Protein AF-A0A962NI75-F1 (afdb_monomer)

Secondary structure (DSSP, 8-state):
--GGG-SS------HHHHHHHHHHHHHHTHHHHHHHHHHHHHHHHHHHHHHTTT-HHHHHHHHHHHHHHHHHHHHHHHHHHHTT----HHHHHHSHHHHHTTTHHHHHHTGGG-TTHHHHHHHHHHS---THHHHHHHHHHHHHHHHHHHHHHHHHHHHHHHHHHHHHHHT-

Radius of gyration: 17.35 Å; Cα contacts (8 Å, |Δi|>4): 111; chains: 1; bounding box: 43×43×42 Å

Structure (mmCIF, N/CA/C/O backbone):
data_AF-A0A962NI75-F1
#
_entry.id   AF-A0A962NI75-F1
#
loop_
_atom_site.group_PDB
_atom_site.id
_atom_site.type_symbol
_atom_site.label_atom_id
_atom_site.label_alt_id
_atom_site.label_comp_id
_atom_site.label_asym_id
_atom_site.label_entity_id
_atom_site.label_seq_id
_atom_site.pdbx_PDB_ins_code
_atom_site.Cartn_x
_atom_site.Cartn_y
_atom_site.Cartn_z
_atom_site.occupancy
_atom_site.B_iso_or_equiv
_atom_site.auth_seq_id
_atom_site.auth_comp_id
_atom_site.auth_asym_id
_atom_site.auth_atom_id
_atom_site.pdbx_PDB_model_num
ATOM 1 N N . MET A 1 1 ? -11.463 19.007 7.834 1.00 48.59 1 MET A N 1
ATOM 2 C CA . MET A 1 1 ? -12.022 17.675 7.524 1.00 48.59 1 MET A CA 1
ATOM 3 C C . MET A 1 1 ? -13.516 17.762 7.775 1.00 48.59 1 MET A C 1
ATOM 5 O O . MET A 1 1 ? -13.896 17.907 8.927 1.00 48.59 1 MET A O 1
ATOM 9 N N . GLU A 1 2 ? -14.340 17.769 6.727 1.00 50.06 2 GLU A N 1
ATOM 10 C CA . GLU A 1 2 ? -15.804 17.733 6.863 1.00 50.06 2 GLU A CA 1
ATOM 11 C C . GLU A 1 2 ? -16.230 16.285 7.144 1.00 50.06 2 GLU A C 1
ATOM 13 O O . GLU A 1 2 ? -16.203 15.436 6.254 1.00 50.06 2 GLU A O 1
ATOM 18 N N . LEU A 1 3 ? -16.569 15.980 8.399 1.00 53.34 3 LEU A N 1
ATOM 19 C CA . LEU A 1 3 ? -16.971 14.632 8.833 1.00 53.34 3 LEU A CA 1
ATOM 20 C C . LEU A 1 3 ? -18.320 14.184 8.236 1.00 53.34 3 LEU A C 1
ATOM 22 O O . LEU A 1 3 ? -18.647 13.003 8.281 1.00 53.34 3 LEU A O 1
ATOM 26 N N . GLU A 1 4 ? -19.072 15.106 7.634 1.00 52.22 4 GLU A N 1
ATOM 27 C CA . GLU A 1 4 ? -20.377 14.859 7.008 1.00 52.22 4 GLU A CA 1
ATOM 28 C C . GLU A 1 4 ? -20.279 14.161 5.640 1.00 52.22 4 GLU A C 1
ATOM 30 O O . GLU A 1 4 ? -21.258 13.589 5.169 1.00 52.22 4 GLU A O 1
ATOM 35 N N . ARG A 1 5 ? -19.094 14.144 5.009 1.00 58.53 5 ARG A N 1
ATOM 36 C CA . ARG A 1 5 ? -18.863 13.513 3.691 1.00 58.53 5 ARG A CA 1
ATOM 37 C C . ARG A 1 5 ? -18.246 12.116 3.765 1.00 58.53 5 ARG A C 1
ATOM 39 O O . ARG A 1 5 ? -17.828 11.569 2.743 1.00 58.53 5 ARG A O 1
ATOM 46 N N . VAL A 1 6 ? -18.149 11.528 4.957 1.00 65.88 6 VAL A N 1
ATOM 47 C CA . VAL A 1 6 ? -17.544 10.203 5.121 1.00 65.88 6 VAL A CA 1
ATOM 48 C C . VAL A 1 6 ? -18.425 9.163 4.426 1.00 65.88 6 VAL A C 1
ATOM 50 O O . VAL A 1 6 ? -19.572 8.944 4.801 1.00 65.88 6 VAL A O 1
ATOM 53 N N . ALA A 1 7 ? -17.869 8.478 3.427 1.00 67.50 7 ALA A N 1
ATOM 54 C CA . ALA A 1 7 ? -18.563 7.480 2.605 1.00 67.50 7 ALA A CA 1
ATOM 55 C C . ALA A 1 7 ? -18.911 6.181 3.369 1.00 67.50 7 ALA A C 1
ATOM 57 O O . ALA A 1 7 ? -19.337 5.193 2.774 1.00 67.50 7 ALA A O 1
ATOM 58 N N . ILE A 1 8 ? -18.670 6.15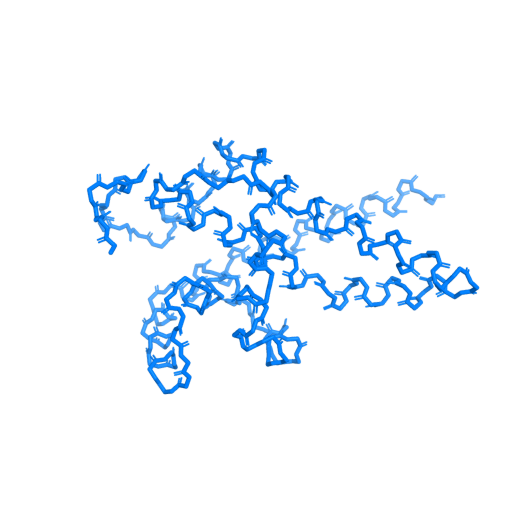5 4.681 1.00 71.56 8 ILE A N 1
ATOM 59 C CA . ILE A 1 8 ? -18.745 4.986 5.550 1.00 71.56 8 ILE A CA 1
ATOM 60 C C . ILE A 1 8 ? -19.511 5.373 6.813 1.00 71.56 8 ILE A C 1
ATOM 62 O O . ILE A 1 8 ? -19.173 6.349 7.479 1.00 71.56 8 ILE A O 1
ATOM 66 N N . ALA A 1 9 ? -20.482 4.549 7.208 1.00 74.50 9 ALA A N 1
ATOM 67 C CA . ALA A 1 9 ? -21.150 4.703 8.495 1.00 74.50 9 ALA A CA 1
ATOM 68 C C . ALA A 1 9 ? -20.141 4.554 9.651 1.00 74.50 9 ALA A C 1
ATOM 70 O O . ALA A 1 9 ? -19.532 3.485 9.839 1.00 74.50 9 ALA A O 1
ATOM 71 N N . LEU A 1 10 ? -19.961 5.631 10.418 1.00 74.56 10 LEU A N 1
ATOM 72 C CA . LEU A 1 10 ? -19.102 5.679 11.596 1.00 74.56 10 LEU A CA 1
ATOM 73 C C . LEU A 1 10 ? -19.821 4.995 12.766 1.00 74.56 10 LEU A C 1
ATOM 75 O O . LEU A 1 10 ? -20.709 5.567 13.387 1.00 74.56 10 LEU A O 1
ATOM 79 N N . ARG A 1 11 ? -19.434 3.750 13.059 1.00 82.69 11 ARG A N 1
ATOM 80 C CA . ARG A 1 11 ? -19.861 3.005 14.251 1.00 82.69 11 ARG A CA 1
ATOM 81 C C . ARG A 1 11 ? -18.646 2.375 14.935 1.00 82.69 11 ARG A C 1
ATOM 83 O O . ARG A 1 11 ? -17.692 2.031 14.228 1.00 82.69 11 ARG A O 1
ATOM 90 N N . PRO A 1 12 ? -18.649 2.201 16.268 1.00 78.06 12 PRO A N 1
ATOM 91 C CA . PRO A 1 12 ? -17.617 1.426 16.944 1.00 78.06 12 PRO A CA 1
ATOM 92 C C . PRO A 1 12 ? -17.677 -0.024 16.449 1.00 78.06 12 PRO A C 1
ATOM 94 O O . PRO A 1 12 ? -18.698 -0.688 16.597 1.00 78.06 12 PRO A O 1
ATOM 97 N N . ARG A 1 13 ? -16.592 -0.490 15.823 1.00 81.44 13 ARG A N 1
ATOM 98 C CA . ARG A 1 13 ? -16.472 -1.845 15.268 1.00 81.44 13 ARG A CA 1
ATOM 99 C C . ARG A 1 13 ? -15.478 -2.672 16.066 1.00 81.44 13 ARG A C 1
ATOM 101 O O . ARG A 1 13 ? -14.486 -2.148 16.586 1.00 81.44 13 ARG A O 1
ATOM 108 N N . SER A 1 14 ? -15.719 -3.978 16.121 1.00 84.19 14 SER A N 1
ATOM 109 C CA . SER A 1 14 ? -14.692 -4.928 16.556 1.00 84.19 14 SER A CA 1
ATOM 110 C C . SER A 1 14 ? -13.549 -4.992 15.530 1.00 84.19 14 SER A C 1
ATOM 112 O O . SER A 1 14 ? -13.673 -4.525 14.392 1.00 84.19 14 SER A O 1
ATOM 114 N N . GLY A 1 15 ? -12.400 -5.557 15.912 1.00 80.88 15 GLY A N 1
ATOM 115 C CA . GLY A 1 15 ? -11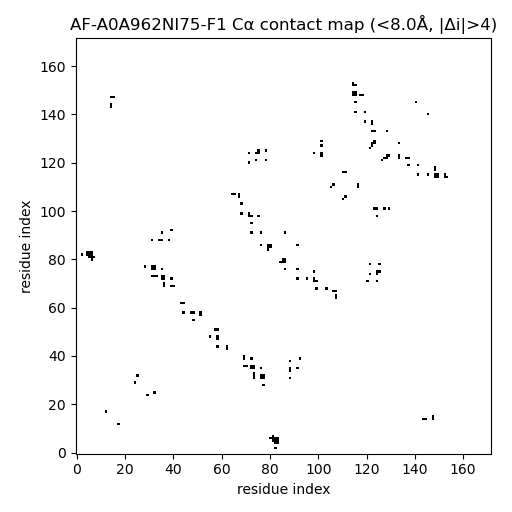.251 -5.597 15.006 1.00 80.88 15 GLY A CA 1
ATOM 116 C C . GLY A 1 15 ? -11.511 -6.410 13.733 1.00 80.88 15 GLY A C 1
ATOM 117 O O . GLY A 1 15 ? -11.101 -5.986 12.661 1.00 80.88 15 GLY A O 1
ATOM 118 N N . TRP A 1 16 ? -12.229 -7.535 13.822 1.00 83.31 16 TRP A N 1
ATOM 119 C CA . TRP A 1 16 ? -12.564 -8.369 12.656 1.00 83.31 16 TRP A CA 1
ATOM 120 C C . TRP A 1 16 ? -13.665 -7.761 11.790 1.00 83.31 16 TRP A C 1
ATOM 122 O O . TRP A 1 16 ? -13.570 -7.778 10.570 1.00 83.31 16 TRP A O 1
ATOM 132 N N . GLU A 1 17 ? -14.654 -7.123 12.408 1.00 86.00 17 GLU A N 1
ATOM 133 C CA . GLU A 1 17 ? -15.686 -6.368 11.692 1.00 86.00 17 GLU A CA 1
ATOM 134 C C . GLU A 1 17 ? -15.097 -5.184 10.901 1.00 86.00 17 GLU A C 1
ATOM 136 O O . GLU A 1 17 ? -15.598 -4.806 9.845 1.00 86.00 17 GLU A O 1
ATOM 141 N N . SER A 1 18 ? -13.992 -4.610 11.385 1.00 83.56 18 SER A N 1
ATOM 142 C CA . SER A 1 18 ? -13.244 -3.585 10.647 1.00 83.56 18 SER A CA 1
ATOM 143 C C . SER A 1 18 ? -12.513 -4.165 9.429 1.00 83.56 18 SER A C 1
ATOM 145 O O . SER A 1 18 ? -12.418 -3.498 8.401 1.00 83.56 18 SER A O 1
ATOM 147 N N . VAL A 1 19 ? -12.016 -5.403 9.529 1.00 84.56 19 VAL A N 1
ATOM 148 C CA . VAL A 1 19 ? -11.376 -6.115 8.412 1.00 84.56 19 VAL A CA 1
ATOM 149 C C . VAL A 1 19 ? -12.403 -6.461 7.333 1.00 84.56 19 VAL A C 1
ATOM 151 O O . VAL A 1 19 ? -12.149 -6.199 6.159 1.00 84.56 19 VAL A O 1
ATOM 154 N N . ASP A 1 20 ? -13.572 -6.971 7.722 1.00 87.25 20 ASP A N 1
ATOM 155 C CA . ASP A 1 20 ? -14.667 -7.292 6.797 1.00 87.25 20 ASP A CA 1
ATOM 156 C C . ASP A 1 20 ? -15.139 -6.054 6.017 1.00 87.25 20 ASP A C 1
ATOM 158 O O . ASP A 1 20 ? -15.214 -6.060 4.786 1.00 87.25 20 ASP A O 1
ATOM 162 N N . LEU A 1 21 ? -15.313 -4.925 6.714 1.00 87.38 21 LEU A N 1
ATOM 163 C CA . LEU A 1 21 ? -15.584 -3.646 6.061 1.00 87.38 21 LEU A CA 1
ATOM 164 C C . LEU A 1 21 ? -14.475 -3.259 5.072 1.00 87.38 21 LEU A C 1
ATOM 166 O O . LEU A 1 21 ? -14.774 -2.785 3.976 1.00 87.38 21 LEU A O 1
ATOM 170 N N . GLY A 1 22 ? -13.209 -3.474 5.438 1.00 86.31 22 GLY A N 1
ATOM 171 C CA . GLY A 1 22 ? -12.062 -3.233 4.565 1.00 86.31 22 GLY A CA 1
ATOM 172 C C . GLY A 1 22 ? -12.139 -4.029 3.259 1.00 86.31 22 GLY A C 1
ATOM 173 O O . GLY A 1 22 ? -11.914 -3.463 2.187 1.00 86.31 22 GLY A O 1
ATOM 174 N N . PHE A 1 23 ? -12.538 -5.302 3.317 1.00 87.06 23 PHE A N 1
ATOM 175 C CA . PHE A 1 23 ? -12.797 -6.107 2.118 1.00 87.06 23 PHE A CA 1
ATOM 176 C C . PHE A 1 23 ? -13.995 -5.589 1.316 1.00 87.06 23 PHE A C 1
ATOM 178 O O . PHE A 1 23 ? -13.918 -5.510 0.087 1.00 87.06 23 PHE A O 1
ATOM 185 N N . GLY A 1 24 ? -15.069 -5.158 1.983 1.00 89.12 24 GLY A N 1
ATOM 186 C CA . GLY A 1 24 ? -16.211 -4.507 1.332 1.00 89.12 24 GLY A CA 1
ATOM 187 C C . GLY A 1 24 ? -15.818 -3.235 0.569 1.00 89.12 24 GLY A C 1
ATOM 188 O O . GLY A 1 24 ? -16.251 -3.022 -0.567 1.00 89.12 24 GLY A O 1
ATOM 189 N N . MET A 1 25 ? -14.938 -2.417 1.149 1.00 88.50 25 MET A N 1
ATOM 190 C CA . MET A 1 25 ? -14.381 -1.219 0.513 1.00 88.50 25 MET A CA 1
ATOM 191 C C . MET A 1 25 ? -13.454 -1.567 -0.655 1.00 88.50 25 MET A C 1
ATOM 193 O O . MET A 1 25 ? -13.558 -0.971 -1.725 1.00 88.50 25 MET A O 1
ATOM 197 N N . ALA A 1 26 ? -12.576 -2.559 -0.484 1.00 87.44 26 ALA A N 1
ATOM 198 C CA . ALA A 1 26 ? -11.694 -3.020 -1.553 1.00 87.44 26 ALA A CA 1
ATOM 199 C C . ALA A 1 26 ? -12.492 -3.571 -2.745 1.00 87.44 26 ALA A C 1
ATOM 201 O O . ALA A 1 26 ? -12.130 -3.322 -3.894 1.00 87.44 26 ALA A O 1
ATOM 202 N N . ARG A 1 27 ? -13.611 -4.260 -2.485 1.00 88.69 27 ARG A N 1
ATOM 203 C CA . ARG A 1 27 ? -14.523 -4.764 -3.517 1.00 88.69 27 ARG A CA 1
ATOM 204 C C . ARG A 1 27 ? -15.283 -3.641 -4.217 1.00 88.69 27 ARG A C 1
ATOM 206 O O . ARG A 1 27 ? -15.397 -3.667 -5.438 1.00 88.69 27 ARG A O 1
ATOM 213 N N . SER A 1 28 ? -15.806 -2.661 -3.482 1.00 88.94 28 SER A N 1
ATOM 214 C CA . SER A 1 28 ? -16.569 -1.560 -4.085 1.00 88.94 28 SER A CA 1
ATOM 215 C C . SER A 1 28 ? -15.679 -0.607 -4.888 1.00 88.94 28 SER A C 1
ATOM 217 O O . SER A 1 28 ? -16.097 -0.095 -5.928 1.00 88.94 28 SER A O 1
ATOM 219 N N . TRP A 1 29 ? -14.431 -0.411 -4.456 1.00 89.44 29 TRP A N 1
ATOM 220 C CA . TRP A 1 29 ? -13.467 0.497 -5.083 1.00 89.44 29 TRP A CA 1
ATOM 221 C C . TRP A 1 29 ? -12.311 -0.226 -5.779 1.00 89.44 29 TRP A C 1
ATOM 223 O O . TRP A 1 29 ? -11.245 0.357 -5.972 1.00 89.44 29 TRP A O 1
ATOM 233 N N . TRP A 1 30 ? -12.524 -1.469 -6.221 1.00 88.69 30 TRP A N 1
ATOM 234 C CA . TRP A 1 30 ? -11.481 -2.302 -6.831 1.00 88.69 30 TRP A CA 1
ATOM 235 C C . TRP A 1 30 ? -10.763 -1.603 -7.995 1.00 88.69 30 TRP A C 1
ATOM 237 O O . TRP A 1 30 ? -9.537 -1.629 -8.068 1.00 88.69 30 TRP A O 1
ATOM 247 N N . LYS A 1 31 ? -11.501 -0.888 -8.859 1.00 90.00 31 LYS A N 1
ATOM 248 C CA . LYS A 1 31 ? -10.926 -0.120 -9.980 1.00 90.00 31 LYS A CA 1
ATOM 249 C C . LYS A 1 31 ? -9.933 0.939 -9.508 1.00 90.00 31 LYS A C 1
ATOM 251 O O . LYS A 1 31 ? -8.915 1.147 -10.156 1.00 90.00 31 LYS A O 1
ATOM 256 N N . LEU A 1 32 ? -10.223 1.599 -8.386 1.00 87.38 32 LEU A N 1
ATOM 257 C CA . LEU A 1 32 ? -9.333 2.594 -7.796 1.00 87.38 32 LEU A CA 1
ATOM 258 C C . LEU A 1 32 ? -8.111 1.916 -7.168 1.00 87.38 32 LEU A C 1
ATOM 260 O O . LEU A 1 32 ? -7.001 2.389 -7.389 1.00 87.38 32 LEU A O 1
ATOM 264 N N . CYS A 1 33 ? -8.299 0.797 -6.455 1.00 86.88 33 CYS A N 1
ATOM 265 C CA . CYS A 1 33 ? -7.200 0.011 -5.882 1.00 86.88 33 CYS A CA 1
ATOM 266 C C . CYS A 1 33 ? -6.196 -0.414 -6.957 1.00 86.88 33 CYS A C 1
ATOM 268 O O . CYS A 1 33 ? -5.016 -0.072 -6.890 1.00 86.88 33 CYS A O 1
ATOM 270 N N . PHE A 1 34 ? -6.681 -1.140 -7.966 1.00 88.25 34 PHE A N 1
ATOM 271 C CA . PHE A 1 34 ? -5.841 -1.658 -9.038 1.00 88.25 34 PHE A CA 1
ATOM 272 C C . PHE A 1 34 ? -5.334 -0.534 -9.937 1.00 88.25 34 PHE A C 1
ATOM 274 O O . PHE A 1 34 ? -4.169 -0.549 -10.311 1.00 88.25 34 PHE A O 1
ATOM 281 N N . GLY A 1 35 ? -6.155 0.473 -10.236 1.00 88.62 35 GLY A N 1
ATOM 282 C CA . GLY A 1 35 ? -5.736 1.626 -11.029 1.00 88.62 35 GLY A CA 1
ATOM 283 C C . GLY A 1 35 ? -4.587 2.398 -10.379 1.00 88.62 35 GLY A C 1
ATOM 284 O O . GLY A 1 35 ? -3.605 2.692 -11.054 1.00 88.62 35 GLY A O 1
ATOM 285 N N . ALA A 1 36 ? -4.664 2.667 -9.070 1.00 87.38 36 ALA A N 1
ATOM 286 C CA . ALA A 1 36 ? -3.600 3.341 -8.319 1.00 87.38 36 ALA A CA 1
ATOM 287 C C . ALA A 1 36 ? -2.313 2.507 -8.263 1.00 87.38 36 ALA A C 1
ATOM 289 O O . ALA A 1 36 ? -1.213 3.052 -8.370 1.00 87.38 36 ALA A O 1
ATOM 290 N N . PHE A 1 37 ? -2.449 1.187 -8.131 1.00 87.88 37 PHE A N 1
ATOM 291 C CA . PHE A 1 37 ? -1.315 0.275 -8.187 1.00 87.88 37 PHE A CA 1
ATOM 292 C C . PHE A 1 37 ? -0.662 0.275 -9.576 1.00 87.88 37 PHE A C 1
ATOM 294 O O . PHE A 1 37 ? 0.514 0.607 -9.696 1.00 87.88 37 PHE A O 1
ATOM 301 N N . TRP A 1 38 ? -1.420 -0.021 -10.635 1.00 89.69 38 TRP A N 1
ATOM 302 C CA . TRP A 1 38 ? -0.899 -0.172 -11.996 1.00 89.69 38 TRP A CA 1
ATOM 303 C C . TRP A 1 38 ? -0.327 1.124 -12.570 1.00 89.69 38 TRP A C 1
ATOM 305 O O . TRP A 1 38 ? 0.746 1.082 -13.170 1.00 89.69 38 TRP A O 1
ATOM 315 N N . ILE A 1 39 ? -0.977 2.274 -12.345 1.00 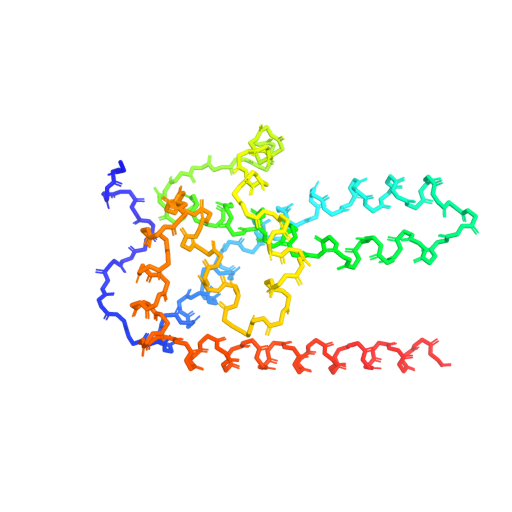88.69 39 ILE A N 1
ATOM 316 C CA . ILE A 1 39 ? -0.477 3.569 -12.842 1.00 88.69 39 ILE A CA 1
ATOM 317 C C . ILE A 1 39 ? 0.869 3.951 -12.220 1.00 88.69 39 ILE A C 1
ATOM 319 O O . ILE A 1 39 ? 1.629 4.703 -12.816 1.00 88.69 39 ILE A O 1
ATOM 323 N N . THR A 1 40 ? 1.171 3.427 -11.031 1.00 85.06 40 THR A N 1
ATOM 324 C CA . THR A 1 40 ? 2.434 3.694 -10.339 1.00 85.06 40 THR A CA 1
ATOM 325 C C . THR A 1 40 ? 3.466 2.608 -10.651 1.00 85.06 40 THR A C 1
ATOM 327 O O . THR A 1 40 ? 4.630 2.908 -10.897 1.00 85.06 40 THR A O 1
ATOM 330 N N . TYR A 1 41 ? 3.044 1.343 -10.672 1.00 88.38 41 TYR A N 1
ATOM 331 C CA . TYR A 1 41 ? 3.917 0.189 -10.859 1.00 88.38 41 TYR A CA 1
ATOM 332 C C . TYR A 1 41 ? 4.437 0.062 -12.296 1.00 88.38 41 TYR A C 1
ATOM 334 O O . TYR A 1 41 ? 5.643 -0.076 -12.484 1.00 88.38 41 TYR A O 1
ATOM 342 N N . LEU A 1 42 ? 3.565 0.153 -13.311 1.00 89.88 42 LEU A N 1
ATOM 343 C CA . LEU A 1 42 ? 3.948 -0.027 -14.720 1.00 89.88 42 LEU A CA 1
ATOM 344 C C . LEU A 1 42 ? 5.031 0.936 -15.207 1.00 89.88 42 LEU A C 1
ATOM 346 O O . LEU A 1 42 ? 6.005 0.445 -15.774 1.00 89.88 42 LEU A O 1
ATOM 350 N N . PRO A 1 43 ? 4.923 2.268 -15.018 1.00 89.12 43 PRO A N 1
ATOM 351 C CA . PRO A 1 43 ? 5.942 3.172 -15.539 1.00 89.12 43 PRO A CA 1
ATOM 352 C C . PRO A 1 43 ? 7.295 2.949 -14.861 1.00 89.12 43 PRO A C 1
ATOM 354 O O . PRO A 1 43 ? 8.325 3.011 -15.524 1.00 89.12 43 PRO A O 1
ATOM 357 N N . ILE A 1 44 ? 7.303 2.633 -13.561 1.00 88.50 44 ILE A N 1
ATOM 358 C CA . ILE A 1 44 ? 8.538 2.352 -12.822 1.00 88.50 44 ILE A CA 1
ATOM 359 C C . ILE A 1 44 ? 9.140 1.016 -13.267 1.00 88.50 44 ILE A C 1
ATOM 361 O O . ILE A 1 44 ? 10.343 0.942 -13.503 1.00 88.50 44 ILE A O 1
ATOM 365 N N . ALA A 1 45 ? 8.321 -0.024 -13.431 1.00 88.25 45 ALA A N 1
ATOM 366 C CA . ALA A 1 45 ? 8.776 -1.320 -13.923 1.00 88.25 45 ALA A CA 1
ATOM 367 C C . ALA A 1 45 ? 9.337 -1.225 -15.343 1.00 88.25 45 ALA A C 1
ATOM 369 O O . ALA A 1 45 ? 10.438 -1.709 -15.588 1.00 88.25 45 ALA A O 1
ATOM 370 N N . ALA A 1 46 ? 8.638 -0.542 -16.250 1.00 89.81 46 ALA A N 1
ATOM 371 C CA . ALA A 1 46 ? 9.101 -0.326 -17.615 1.00 89.81 46 ALA A CA 1
ATOM 372 C C . ALA A 1 46 ? 10.415 0.471 -17.654 1.00 89.81 46 ALA A C 1
ATOM 374 O O . ALA A 1 46 ? 11.347 0.070 -18.346 1.00 89.81 46 ALA A O 1
ATOM 375 N N . ALA A 1 47 ? 10.524 1.552 -16.874 1.00 90.50 47 ALA A N 1
ATOM 376 C CA . ALA A 1 47 ? 11.744 2.355 -16.802 1.00 90.50 47 ALA A CA 1
ATOM 377 C C . ALA A 1 47 ? 12.939 1.558 -16.254 1.00 90.50 47 ALA A C 1
ATOM 379 O O . ALA A 1 47 ? 14.041 1.654 -16.792 1.00 90.50 47 ALA A O 1
ATOM 380 N N . LEU A 1 48 ? 12.727 0.746 -15.213 1.00 89.69 48 LEU A N 1
ATOM 381 C CA . LEU A 1 48 ? 13.780 -0.091 -14.636 1.00 89.69 48 LEU A CA 1
ATOM 382 C C . LEU A 1 48 ? 14.197 -1.218 -15.582 1.00 89.69 48 LEU A C 1
ATOM 384 O O . LEU A 1 48 ? 15.389 -1.456 -15.736 1.00 89.69 48 LEU A O 1
ATOM 388 N N . LEU A 1 49 ? 13.248 -1.885 -16.240 1.00 87.94 49 LEU A N 1
ATOM 389 C CA . LEU A 1 49 ? 13.561 -2.950 -17.197 1.00 87.94 49 LEU A CA 1
ATOM 390 C C . LEU A 1 49 ? 14.282 -2.411 -18.439 1.00 87.94 49 LEU A C 1
ATOM 392 O O . LEU A 1 49 ? 15.214 -3.049 -18.915 1.00 87.94 49 LEU A O 1
ATOM 396 N N . ALA A 1 50 ? 13.905 -1.227 -18.930 1.00 89.25 50 ALA A N 1
ATOM 397 C CA . ALA A 1 50 ? 14.604 -0.577 -20.037 1.00 89.25 50 ALA A CA 1
ATOM 398 C C . ALA A 1 50 ? 16.021 -0.121 -19.637 1.00 89.25 50 ALA A C 1
ATOM 400 O O . ALA A 1 50 ? 16.980 -0.321 -20.384 1.00 89.25 50 ALA A O 1
ATOM 401 N N . GLY A 1 51 ? 16.166 0.465 -18.443 1.00 89.88 51 GLY A N 1
ATOM 402 C CA . GLY A 1 51 ? 17.451 0.954 -17.938 1.00 89.88 51 GLY A CA 1
ATOM 403 C C . GLY A 1 51 ? 18.435 -0.157 -17.562 1.00 89.88 51 GLY A C 1
ATOM 404 O O . GLY A 1 51 ? 19.628 -0.022 -17.809 1.00 89.88 51 GLY A O 1
ATOM 405 N N . PHE A 1 52 ? 17.942 -1.267 -17.008 1.00 87.69 52 PHE A N 1
ATOM 406 C CA . PHE A 1 52 ? 18.743 -2.419 -16.580 1.00 87.69 52 PHE A CA 1
ATOM 407 C C . PHE A 1 52 ? 18.511 -3.646 -17.476 1.00 87.69 52 PHE A C 1
ATOM 409 O O . PHE A 1 52 ? 18.438 -4.768 -16.979 1.00 87.69 52 PHE A O 1
ATOM 416 N N . HIS A 1 53 ? 18.395 -3.449 -18.792 1.00 82.88 53 HIS A N 1
ATOM 417 C CA . HIS A 1 53 ? 18.133 -4.537 -19.745 1.00 82.88 53 HIS A CA 1
ATOM 418 C C . HIS A 1 53 ? 19.202 -5.643 -19.706 1.00 82.88 53 HIS A C 1
ATOM 420 O O . HIS A 1 53 ? 18.858 -6.818 -19.766 1.00 82.88 53 HIS A O 1
ATOM 426 N N . GLU A 1 54 ? 20.475 -5.281 -19.514 1.00 85.69 54 GLU A N 1
ATOM 427 C CA . GLU A 1 54 ? 21.592 -6.229 -19.347 1.00 85.69 54 GLU A CA 1
ATOM 428 C C . GLU A 1 54 ? 21.510 -7.031 -18.036 1.00 85.69 54 GLU A C 1
ATOM 430 O O . GLU A 1 54 ? 22.072 -8.117 -17.912 1.00 85.69 54 GLU A O 1
ATOM 435 N N . GLN A 1 55 ? 20.838 -6.492 -17.013 1.00 87.75 55 GLN A N 1
ATOM 436 C CA . GLN A 1 55 ? 20.787 -7.069 -15.668 1.00 87.75 55 GLN A CA 1
ATOM 437 C C . GLN A 1 55 ? 19.362 -7.001 -15.098 1.00 87.75 55 GLN A C 1
ATOM 439 O O . GLN A 1 55 ? 19.109 -6.297 -14.114 1.00 87.75 55 GLN A O 1
ATOM 444 N N . PRO A 1 56 ? 18.411 -7.769 -15.666 1.00 84.12 56 PRO A N 1
ATOM 445 C CA . PRO A 1 56 ? 17.001 -7.711 -15.275 1.00 84.12 56 PRO A CA 1
ATOM 446 C C . PRO A 1 56 ? 16.776 -8.110 -13.809 1.00 84.12 56 PRO A C 1
ATOM 448 O O . PRO A 1 56 ? 15.807 -7.681 -13.181 1.00 84.12 56 PRO A O 1
ATOM 451 N N . TRP A 1 57 ? 17.699 -8.877 -13.223 1.00 86.06 57 TRP A N 1
ATOM 452 C CA . TRP A 1 57 ? 17.675 -9.224 -11.805 1.00 86.06 57 TRP A CA 1
ATOM 453 C C . TRP A 1 57 ? 17.781 -7.988 -10.892 1.00 86.06 57 TRP A C 1
ATOM 455 O O . TRP A 1 57 ? 17.123 -7.954 -9.851 1.00 86.06 57 TRP A O 1
ATOM 465 N N . ILE A 1 58 ? 18.531 -6.947 -11.289 1.00 87.19 58 ILE A N 1
ATOM 466 C CA . ILE A 1 58 ? 18.627 -5.685 -10.534 1.00 87.19 58 ILE A CA 1
ATOM 467 C C . ILE A 1 58 ? 17.285 -4.964 -10.571 1.00 87.19 58 ILE A C 1
ATOM 469 O O . ILE A 1 58 ? 16.790 -4.533 -9.530 1.00 87.19 58 ILE A O 1
ATOM 473 N N . ALA A 1 59 ? 16.667 -4.869 -11.752 1.00 86.69 59 ALA A N 1
ATOM 474 C CA . ALA A 1 59 ? 15.347 -4.263 -11.898 1.00 86.69 59 ALA A CA 1
ATOM 475 C C . ALA A 1 59 ? 14.310 -4.972 -11.015 1.00 86.69 59 ALA A C 1
ATOM 477 O O . ALA A 1 59 ? 13.556 -4.310 -10.302 1.00 86.69 59 ALA A O 1
ATOM 478 N N . LEU A 1 60 ? 14.317 -6.309 -10.994 1.00 85.75 60 LEU A N 1
ATOM 479 C CA . LEU A 1 60 ? 13.447 -7.107 -10.127 1.00 85.75 60 LEU A CA 1
ATOM 480 C C . LEU A 1 60 ? 13.716 -6.851 -8.639 1.00 85.75 60 LEU A C 1
ATOM 482 O O . LEU A 1 60 ? 12.766 -6.676 -7.875 1.00 85.75 60 LEU A O 1
ATOM 486 N N . LEU A 1 61 ? 14.983 -6.775 -8.223 1.00 87.19 61 LEU A N 1
ATOM 487 C CA . LEU A 1 61 ? 15.355 -6.498 -6.834 1.00 87.19 61 LEU A CA 1
ATOM 488 C C . LEU A 1 61 ? 14.901 -5.099 -6.400 1.00 87.19 61 LEU A C 1
ATOM 490 O O . LEU A 1 61 ? 14.347 -4.944 -5.309 1.00 87.19 61 LEU A O 1
ATOM 494 N N . ILE A 1 62 ? 15.066 -4.092 -7.262 1.00 85.94 62 ILE A N 1
ATOM 495 C CA . ILE A 1 62 ? 14.590 -2.727 -7.009 1.00 85.94 62 ILE A CA 1
ATOM 496 C C . ILE A 1 62 ? 13.061 -2.701 -6.944 1.00 85.94 62 ILE A C 1
ATOM 498 O O . ILE A 1 62 ? 12.510 -2.130 -6.006 1.00 85.94 62 ILE A O 1
ATOM 502 N N . LEU A 1 63 ? 12.362 -3.338 -7.887 1.00 85.38 63 LEU A N 1
ATOM 503 C CA . LEU A 1 63 ? 10.896 -3.406 -7.886 1.00 85.38 63 LEU A CA 1
ATOM 504 C C . LEU A 1 63 ? 10.357 -4.087 -6.632 1.00 85.38 63 LEU A C 1
ATOM 506 O O . LEU A 1 63 ? 9.406 -3.603 -6.015 1.00 85.38 63 LEU A O 1
ATOM 510 N N . TRP A 1 64 ? 10.994 -5.178 -6.222 1.00 83.06 64 TRP A N 1
ATOM 511 C CA . TRP A 1 64 ? 10.674 -5.867 -4.984 1.00 83.06 64 TRP A CA 1
ATOM 512 C C . TRP A 1 64 ? 10.932 -4.990 -3.756 1.00 83.06 64 TRP A C 1
ATOM 514 O O . TRP A 1 64 ? 10.109 -4.952 -2.838 1.00 83.06 64 TRP A O 1
ATOM 524 N N . TRP A 1 65 ? 12.025 -4.224 -3.755 1.00 82.69 65 TRP A N 1
ATOM 525 C CA . TRP A 1 65 ? 12.323 -3.264 -2.693 1.00 82.69 65 TRP A CA 1
ATOM 526 C C . TRP A 1 65 ? 11.313 -2.107 -2.654 1.00 82.69 65 TRP A C 1
ATOM 528 O O . TRP A 1 65 ? 10.979 -1.610 -1.575 1.00 82.69 65 TRP A O 1
ATOM 538 N N . LEU A 1 66 ? 10.767 -1.724 -3.811 1.00 81.56 66 LEU A N 1
ATOM 539 C CA . LEU A 1 66 ? 9.794 -0.645 -3.966 1.00 81.56 66 LEU A CA 1
ATOM 540 C C . LEU A 1 66 ? 8.335 -1.077 -3.744 1.00 81.56 66 LEU A C 1
ATOM 542 O O . LEU A 1 66 ? 7.489 -0.201 -3.562 1.00 81.56 66 LEU A O 1
ATOM 546 N N . LYS A 1 67 ? 8.037 -2.388 -3.665 1.00 79.75 67 LYS A N 1
ATOM 547 C CA . LYS A 1 67 ? 6.723 -2.958 -3.275 1.00 79.75 67 LYS A CA 1
ATOM 548 C C . LYS A 1 67 ? 5.983 -2.123 -2.209 1.00 79.75 67 LYS A C 1
ATOM 550 O O . LYS A 1 67 ? 4.883 -1.643 -2.479 1.00 79.75 67 LYS A O 1
ATOM 555 N N . PRO A 1 68 ? 6.592 -1.827 -1.046 1.00 75.69 68 PRO A N 1
ATOM 556 C CA . PRO A 1 68 ? 5.953 -1.025 -0.006 1.00 75.69 68 PRO A CA 1
ATOM 557 C C . PRO A 1 68 ? 5.616 0.427 -0.347 1.00 75.69 68 PRO A C 1
ATOM 559 O O . PRO A 1 68 ? 4.827 1.053 0.365 1.00 75.69 68 PRO A O 1
ATOM 562 N N . ALA A 1 69 ? 6.280 1.015 -1.338 1.00 80.25 69 ALA A N 1
ATOM 563 C CA . ALA A 1 69 ? 5.969 2.364 -1.777 1.00 80.25 69 ALA A CA 1
ATOM 564 C C . ALA A 1 69 ? 4.664 2.365 -2.577 1.00 80.25 69 ALA A C 1
ATOM 566 O O . ALA A 1 69 ? 3.838 3.248 -2.360 1.00 80.25 69 ALA A O 1
ATOM 567 N N . PHE A 1 70 ? 4.437 1.353 -3.419 1.00 82.44 70 PHE A N 1
ATOM 568 C CA . PHE A 1 70 ? 3.204 1.218 -4.201 1.00 82.44 70 PHE A CA 1
ATOM 569 C C . PHE A 1 70 ? 1.969 1.062 -3.306 1.00 82.44 70 PHE A C 1
ATOM 571 O O . PHE A 1 70 ? 0.956 1.722 -3.540 1.00 82.44 70 PHE A O 1
ATOM 578 N N . ASP A 1 71 ? 2.085 0.307 -2.209 1.00 80.88 71 ASP A N 1
ATOM 579 C CA . ASP A 1 71 ? 1.005 0.154 -1.221 1.00 80.88 71 ASP A CA 1
ATOM 580 C C . ASP A 1 71 ? 0.545 1.502 -0.635 1.00 80.88 71 ASP A C 1
ATOM 582 O O . ASP A 1 71 ? -0.634 1.691 -0.329 1.00 80.88 71 ASP A O 1
ATOM 586 N N . ARG A 1 72 ? 1.454 2.484 -0.512 1.00 83.06 72 ARG A N 1
ATOM 587 C CA . ARG A 1 72 ? 1.122 3.830 -0.009 1.00 83.06 72 ARG A CA 1
ATOM 588 C C . ARG A 1 72 ? 0.213 4.594 -0.957 1.00 83.06 72 ARG A C 1
ATOM 590 O O . ARG A 1 72 ? -0.652 5.325 -0.484 1.00 83.06 72 ARG A O 1
ATOM 597 N N . PHE A 1 73 ? 0.403 4.440 -2.265 1.00 84.25 73 PHE A N 1
ATOM 598 C CA . PHE A 1 73 ? -0.441 5.097 -3.263 1.00 84.25 73 PHE A CA 1
ATOM 599 C C . PHE A 1 73 ? -1.863 4.552 -3.219 1.00 84.25 73 PHE A C 1
ATOM 601 O O . PHE A 1 73 ? -2.815 5.332 -3.191 1.00 84.25 73 PHE A O 1
ATOM 608 N N . VAL A 1 74 ? -2.002 3.227 -3.124 1.00 86.06 74 VAL A N 1
ATOM 609 C CA . VAL A 1 74 ? -3.304 2.565 -2.968 1.00 86.06 74 VAL A CA 1
ATOM 610 C C . VAL A 1 74 ? -3.987 3.034 -1.683 1.00 86.06 74 VAL A C 1
ATOM 612 O O . VAL A 1 74 ? -5.137 3.471 -1.709 1.00 86.06 74 VAL A O 1
ATOM 615 N N . LEU A 1 75 ? -3.262 3.023 -0.564 1.00 85.44 75 LEU A N 1
ATOM 616 C CA . LEU A 1 75 ? -3.776 3.462 0.730 1.00 85.44 75 LEU A CA 1
ATOM 617 C C . LEU A 1 75 ? -4.197 4.938 0.729 1.00 85.44 75 LEU A C 1
ATOM 619 O O . LEU A 1 75 ? -5.234 5.281 1.295 1.00 85.44 75 LEU A O 1
ATOM 623 N N . PHE A 1 76 ? -3.414 5.814 0.097 1.00 84.12 76 PHE A N 1
ATOM 624 C CA . PHE A 1 76 ? -3.743 7.232 -0.013 1.00 84.12 76 PHE A CA 1
ATOM 625 C C . PHE A 1 76 ? -5.004 7.450 -0.857 1.00 84.12 76 PHE A C 1
ATOM 627 O O . PHE A 1 76 ? -5.896 8.191 -0.439 1.00 84.12 76 PHE A O 1
ATOM 634 N N . ALA A 1 77 ? -5.117 6.762 -1.998 1.00 86.50 77 ALA A N 1
ATOM 635 C CA . ALA A 1 77 ? -6.296 6.821 -2.857 1.00 86.50 77 ALA A CA 1
ATOM 636 C C . ALA A 1 77 ? -7.560 6.350 -2.119 1.00 86.50 77 ALA A C 1
ATOM 638 O O . ALA A 1 77 ? -8.586 7.033 -2.144 1.00 86.50 77 ALA A O 1
ATOM 639 N N . LEU A 1 78 ? -7.474 5.221 -1.406 1.00 85.00 78 LEU A N 1
ATOM 640 C CA . LEU A 1 78 ? -8.590 4.685 -0.626 1.00 85.00 78 LEU A CA 1
ATOM 641 C C . LEU A 1 78 ? -8.958 5.584 0.548 1.00 85.00 78 LEU A C 1
ATOM 643 O O . LEU A 1 78 ? -10.134 5.876 0.732 1.00 85.00 78 LEU A O 1
ATOM 647 N N . GLY A 1 79 ? -7.974 6.068 1.307 1.00 83.88 79 GLY A N 1
ATOM 648 C CA . GLY A 1 79 ? -8.225 6.946 2.444 1.00 83.88 79 GLY A CA 1
ATOM 649 C C . GLY A 1 79 ? -8.945 8.223 2.029 1.00 83.88 79 GLY A C 1
ATOM 650 O O . GLY A 1 79 ? -9.927 8.602 2.658 1.00 83.88 79 GLY A O 1
ATOM 651 N N . ARG A 1 80 ? -8.539 8.844 0.918 1.00 83.25 80 ARG A N 1
ATOM 652 C CA . ARG A 1 80 ? -9.240 10.016 0.383 1.00 83.25 80 ARG A CA 1
ATOM 653 C C . ARG A 1 80 ? -10.657 9.694 -0.092 1.00 83.25 80 ARG A C 1
ATOM 655 O O . ARG A 1 80 ? -11.582 10.453 0.195 1.00 83.25 80 ARG A O 1
ATOM 662 N N . ARG A 1 81 ? -10.849 8.538 -0.737 1.00 83.75 81 ARG A N 1
ATOM 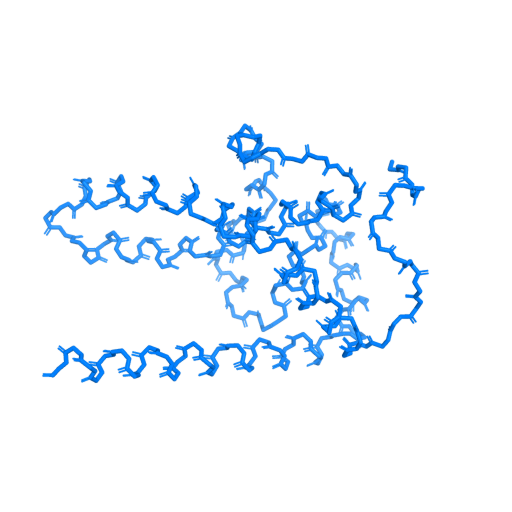663 C CA . ARG A 1 81 ? -12.177 8.065 -1.148 1.00 83.75 81 ARG A CA 1
ATOM 664 C C . ARG A 1 81 ? -13.102 7.823 0.050 1.00 83.75 81 ARG A C 1
ATOM 666 O O . ARG A 1 81 ? -14.283 8.153 -0.041 1.00 83.75 81 ARG A O 1
ATOM 673 N N . CYS A 1 82 ? -12.578 7.335 1.180 1.00 82.25 82 CYS A N 1
ATOM 674 C CA . CYS A 1 82 ? -13.334 7.199 2.433 1.00 82.25 82 CYS A CA 1
ATOM 675 C C . CYS A 1 82 ? -13.891 8.530 2.937 1.00 82.25 82 CYS A C 1
ATOM 677 O O . CYS A 1 82 ? -14.996 8.558 3.471 1.00 82.25 82 CYS A O 1
ATOM 679 N N . PHE A 1 83 ? -13.145 9.622 2.770 1.00 80.00 83 PHE A N 1
ATOM 680 C CA . PHE A 1 83 ? -13.562 10.966 3.180 1.00 80.00 83 PHE A CA 1
ATOM 681 C C . PHE A 1 83 ? -14.442 11.676 2.136 1.00 80.00 83 PHE A C 1
ATOM 683 O O . PHE A 1 83 ? -14.678 12.875 2.244 1.00 80.00 83 PHE A O 1
ATOM 690 N N . GLY A 1 84 ? -14.923 10.951 1.120 1.00 73.88 84 GLY A N 1
ATOM 691 C CA . GLY A 1 84 ? -15.820 11.495 0.102 1.00 73.88 84 GLY A CA 1
ATOM 692 C C . GLY A 1 84 ? -15.121 12.335 -0.969 1.00 73.88 84 GLY A C 1
ATOM 693 O O . GLY A 1 84 ? -15.792 12.872 -1.850 1.00 73.88 84 GLY A O 1
ATOM 694 N N . GLU A 1 85 ? -13.788 12.424 -0.954 1.00 79.19 85 GLU A N 1
ATOM 695 C CA . GLU A 1 85 ? -13.040 13.104 -2.010 1.00 79.19 85 GLU A CA 1
ATOM 696 C C . GLU A 1 85 ? -13.034 12.248 -3.290 1.00 79.19 85 GLU A C 1
ATOM 698 O O . GLU A 1 85 ? -12.789 11.035 -3.273 1.00 79.19 85 GLU A O 1
ATOM 703 N N . GLN A 1 86 ? -13.322 12.879 -4.429 1.00 73.62 86 GLN A N 1
ATOM 704 C CA . GLN A 1 86 ? -13.168 12.258 -5.742 1.00 73.62 86 GLN A CA 1
ATOM 705 C C . GLN A 1 86 ? -11.724 12.464 -6.206 1.00 73.62 86 GLN A C 1
ATOM 707 O O . GLN A 1 86 ? -11.402 13.511 -6.757 1.00 73.62 86 GLN A O 1
ATOM 712 N N . LEU A 1 87 ? -10.847 11.481 -5.977 1.00 73.19 87 LEU A N 1
ATOM 713 C CA . LEU A 1 87 ? -9.503 11.507 -6.562 1.00 73.19 87 LEU A CA 1
ATOM 714 C C . LEU A 1 87 ? -9.503 10.872 -7.943 1.00 73.19 87 LEU A C 1
ATOM 716 O O . LEU A 1 87 ? -9.976 9.744 -8.117 1.00 73.19 87 LEU A O 1
ATOM 720 N N . ARG A 1 88 ? -8.888 11.565 -8.902 1.00 78.12 88 ARG A N 1
ATOM 721 C CA . ARG A 1 88 ? -8.479 10.957 -10.166 1.00 78.12 88 ARG A CA 1
ATOM 722 C C . ARG A 1 88 ? -7.091 10.347 -9.993 1.00 78.12 88 ARG A C 1
ATOM 724 O O . ARG A 1 88 ? -6.268 10.833 -9.220 1.00 78.12 88 ARG A O 1
ATOM 731 N N . LEU A 1 89 ? -6.811 9.279 -10.739 1.00 80.00 89 LEU A N 1
ATOM 732 C CA . LEU A 1 89 ? -5.505 8.607 -10.703 1.00 80.00 89 LEU A CA 1
ATOM 733 C C . LEU A 1 89 ? -4.354 9.548 -11.105 1.00 80.00 89 LEU A C 1
ATOM 735 O O . LEU A 1 89 ? -3.247 9.413 -10.595 1.00 80.00 89 LEU A O 1
ATOM 739 N N . SER A 1 90 ? -4.632 10.544 -11.952 1.00 78.62 90 SER A N 1
ATOM 740 C CA . SER A 1 90 ? -3.697 11.617 -12.316 1.00 78.62 90 SER A CA 1
ATOM 741 C C . SER A 1 90 ? -3.234 12.441 -11.114 1.00 78.62 90 SER A C 1
ATOM 743 O O . SER A 1 90 ? -2.075 12.842 -11.042 1.00 78.62 90 SER A O 1
ATOM 745 N N . ASP A 1 91 ? -4.115 12.661 -10.139 1.00 81.25 91 ASP A N 1
ATOM 746 C CA . ASP A 1 91 ? -3.835 13.536 -8.999 1.00 81.25 91 ASP A CA 1
ATOM 747 C C . ASP A 1 91 ? -2.866 12.865 -8.014 1.00 81.25 91 ASP A C 1
ATOM 749 O O . ASP A 1 91 ? -2.122 13.544 -7.301 1.00 81.25 91 ASP A O 1
ATOM 753 N N . LEU A 1 92 ? -2.823 11.524 -8.015 1.00 79.88 92 LEU A N 1
ATOM 754 C CA . LEU A 1 92 ? -1.854 10.731 -7.254 1.00 79.88 92 LEU A CA 1
ATOM 755 C C . LEU A 1 92 ? -0.425 10.991 -7.734 1.00 79.88 92 LEU A C 1
ATOM 757 O O . LEU A 1 92 ? 0.481 11.131 -6.911 1.00 79.88 92 LEU A O 1
ATOM 761 N N . LEU A 1 93 ? -0.236 11.110 -9.053 1.00 76.81 93 LEU A N 1
ATOM 762 C CA . LEU A 1 93 ? 1.061 11.419 -9.650 1.00 76.81 93 LEU A CA 1
ATOM 763 C C . LEU A 1 93 ? 1.501 12.847 -9.338 1.00 76.81 93 LEU A C 1
ATOM 765 O O . LEU A 1 93 ? 2.691 13.070 -9.198 1.00 76.81 93 LEU A O 1
ATOM 769 N N . GLY A 1 94 ? 0.581 13.801 -9.166 1.00 78.81 94 GLY A N 1
ATOM 770 C CA . GLY A 1 94 ? 0.919 15.161 -8.722 1.00 78.81 94 GLY A CA 1
ATOM 771 C C . GLY A 1 94 ? 1.289 15.235 -7.234 1.00 78.81 94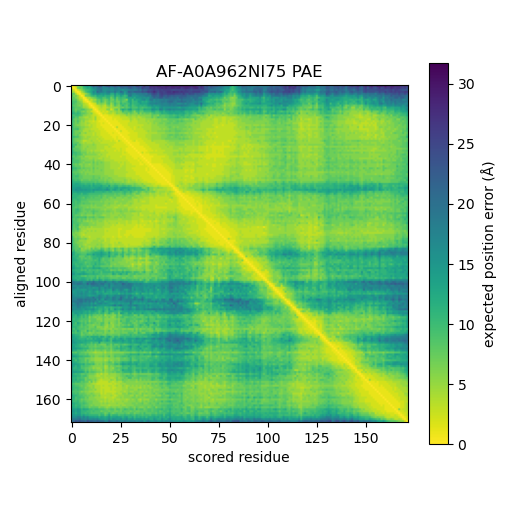 GLY A C 1
ATOM 772 O O . GLY A 1 94 ? 2.174 15.994 -6.838 1.00 78.81 94 GLY A O 1
ATOM 773 N N . GLN A 1 95 ? 0.657 14.405 -6.399 1.00 80.38 95 GLN A N 1
ATOM 774 C CA . GLN A 1 95 ? 0.867 14.381 -4.944 1.00 80.38 95 GLN A CA 1
ATOM 775 C C . GLN A 1 95 ? 1.906 13.350 -4.479 1.00 80.38 95 GLN A C 1
ATOM 777 O O . GLN A 1 95 ? 2.101 13.183 -3.271 1.00 80.38 95 GLN A O 1
ATOM 782 N N . TRP A 1 96 ? 2.626 12.703 -5.402 1.00 76.44 96 TRP A N 1
ATOM 783 C CA . TRP A 1 96 ? 3.620 11.662 -5.110 1.00 76.44 96 TRP A CA 1
ATOM 784 C C . TRP A 1 96 ? 4.598 12.068 -4.001 1.00 76.44 96 TRP A C 1
ATOM 786 O O . TRP A 1 96 ? 4.850 11.308 -3.069 1.00 76.44 96 TRP A O 1
ATOM 796 N N . ARG A 1 97 ? 5.084 13.313 -4.028 1.00 74.44 97 ARG A N 1
ATOM 797 C CA . ARG A 1 97 ? 6.052 13.823 -3.051 1.00 74.44 97 ARG A CA 1
ATOM 798 C C . ARG A 1 97 ? 5.476 13.8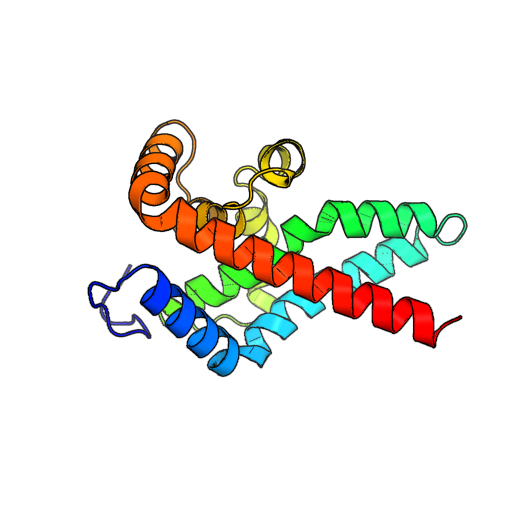61 -1.633 1.00 74.44 97 ARG A C 1
ATOM 800 O O . ARG A 1 97 ? 6.199 13.586 -0.685 1.00 74.44 97 ARG A O 1
ATOM 807 N N . GLN A 1 98 ? 4.180 14.143 -1.486 1.00 72.81 98 GLN A N 1
ATOM 808 C CA . GLN A 1 98 ? 3.481 14.130 -0.194 1.00 72.81 98 GLN A CA 1
ATOM 809 C C . GLN A 1 98 ? 3.149 12.707 0.283 1.00 72.81 98 GLN A C 1
ATOM 811 O O . GLN A 1 98 ? 3.050 12.478 1.485 1.00 72.81 98 GLN A O 1
ATOM 816 N N . ILE A 1 99 ? 2.978 11.758 -0.643 1.00 72.88 99 ILE A N 1
ATOM 817 C CA . ILE A 1 99 ? 2.717 10.339 -0.346 1.00 72.88 99 ILE A CA 1
ATOM 818 C C . ILE A 1 99 ? 4.013 9.638 0.088 1.00 72.88 99 ILE A C 1
ATOM 820 O O . ILE A 1 99 ? 4.019 8.822 1.017 1.00 72.88 99 ILE A O 1
ATOM 824 N N . LEU A 1 100 ? 5.132 9.967 -0.566 1.00 69.06 100 LEU A N 1
ATOM 825 C CA . LEU A 1 100 ? 6.432 9.383 -0.260 1.00 69.06 100 LEU A CA 1
ATOM 826 C C . LEU A 1 100 ? 7.149 10.077 0.906 1.00 69.06 100 LEU A C 1
ATOM 828 O O . LEU A 1 100 ? 7.830 9.383 1.650 1.00 69.06 100 LEU A O 1
ATOM 832 N N . SER A 1 101 ? 7.005 11.388 1.127 1.00 64.06 101 SER A N 1
ATOM 833 C CA . SER A 1 101 ? 7.821 12.107 2.124 1.00 64.06 101 SER A CA 1
ATOM 834 C C . SER A 1 101 ? 7.743 11.596 3.573 1.00 64.06 101 SER A C 1
ATOM 836 O O . SER A 1 101 ? 8.782 11.608 4.242 1.00 64.06 101 SER A O 1
ATOM 838 N N . PRO A 1 102 ? 6.615 11.084 4.109 1.00 64.69 102 PRO A N 1
ATOM 839 C CA . PRO A 1 102 ? 6.599 10.630 5.489 1.00 64.69 102 PRO A CA 1
ATOM 840 C C . PRO A 1 102 ? 7.276 9.259 5.597 1.00 64.69 102 PRO A C 1
ATOM 842 O O . PRO A 1 102 ? 6.749 8.232 5.155 1.00 64.69 102 PRO A O 1
ATOM 845 N N . SER A 1 103 ? 8.431 9.202 6.265 1.00 59.97 103 SER A N 1
ATOM 846 C CA . SER A 1 103 ? 9.047 7.958 6.760 1.00 59.97 103 SER A CA 1
ATOM 847 C C . SER A 1 103 ? 9.321 6.868 5.703 1.00 59.97 103 SER A C 1
ATOM 849 O O . SER A 1 103 ? 9.290 5.680 6.034 1.00 59.97 103 SER A O 1
ATOM 851 N N . LEU A 1 104 ? 9.555 7.233 4.431 1.00 65.06 104 LEU A N 1
ATOM 852 C CA . LEU A 1 104 ? 9.854 6.272 3.352 1.00 65.06 104 LEU A CA 1
ATOM 853 C C . LEU A 1 104 ? 11.056 5.404 3.705 1.00 65.06 104 LEU A C 1
ATOM 855 O O . LEU A 1 104 ? 10.936 4.188 3.732 1.00 65.06 104 LEU A O 1
ATOM 859 N N . LEU A 1 105 ? 12.171 6.042 4.064 1.00 63.03 105 LEU A N 1
ATOM 860 C CA . LEU A 1 105 ? 13.423 5.359 4.381 1.00 63.03 105 LEU A CA 1
ATOM 861 C C . LEU A 1 105 ? 13.253 4.413 5.571 1.00 63.03 105 LEU A C 1
ATOM 863 O O . LEU A 1 105 ? 13.620 3.250 5.482 1.00 63.03 105 LEU A O 1
ATOM 867 N N . TRP A 1 106 ? 12.581 4.862 6.636 1.00 61.22 106 TRP A N 1
ATOM 868 C CA . TRP A 1 106 ? 12.284 4.015 7.795 1.00 61.22 106 TRP A CA 1
ATOM 869 C C . TRP A 1 106 ? 11.373 2.831 7.450 1.00 61.22 106 TRP A C 1
ATOM 871 O O . TRP A 1 106 ? 11.530 1.728 7.969 1.00 61.22 106 TRP A O 1
ATOM 881 N N . SER A 1 107 ? 10.407 3.044 6.555 1.00 61.69 107 SER A N 1
ATOM 882 C CA . SER A 1 107 ? 9.506 1.984 6.097 1.00 61.69 107 SER A CA 1
ATOM 883 C C . SER A 1 107 ? 10.165 1.017 5.114 1.00 61.69 107 SER A C 1
ATOM 885 O O . SER A 1 107 ? 9.723 -0.128 5.011 1.00 61.69 107 SER A O 1
ATOM 887 N N . LEU A 1 108 ? 11.177 1.470 4.376 1.00 60.28 108 LEU A N 1
ATOM 888 C CA . LEU A 1 108 ? 11.962 0.657 3.450 1.00 60.28 108 LEU A CA 1
ATOM 889 C C . LEU A 1 108 ? 12.989 -0.207 4.196 1.00 60.28 108 LEU A C 1
ATOM 891 O O . LEU A 1 108 ? 13.204 -1.348 3.799 1.00 60.28 108 LEU A O 1
ATOM 895 N N . THR A 1 109 ? 13.567 0.290 5.296 1.00 62.22 109 THR A N 1
ATOM 896 C CA . THR A 1 109 ? 14.584 -0.436 6.075 1.00 62.22 109 THR A CA 1
ATOM 897 C C . THR A 1 109 ? 13.986 -1.280 7.203 1.00 62.22 109 THR A C 1
ATOM 899 O O . THR A 1 109 ? 14.125 -2.499 7.203 1.00 62.22 109 THR A O 1
ATOM 902 N N . LEU A 1 110 ? 13.279 -0.658 8.151 1.00 56.00 110 LEU A N 1
ATOM 903 C CA . LEU A 1 110 ? 12.831 -1.298 9.399 1.00 56.00 110 LEU A CA 1
ATOM 904 C C . LEU A 1 110 ? 11.340 -1.658 9.388 1.00 56.00 110 LEU A C 1
ATOM 906 O O . LEU A 1 110 ? 10.914 -2.601 10.050 1.00 56.00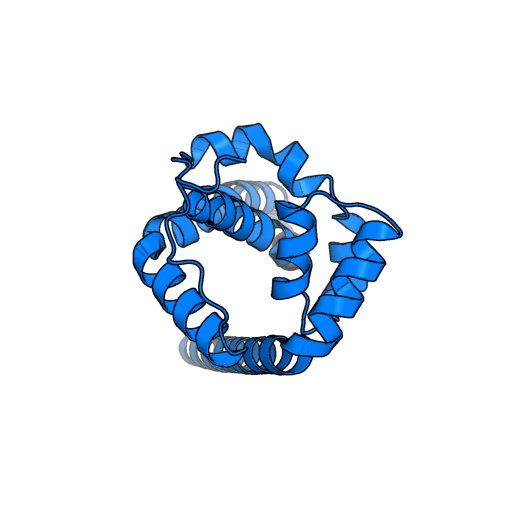 110 LEU A O 1
ATOM 910 N N . GLY A 1 111 ? 10.535 -0.962 8.581 1.00 58.28 111 GLY A N 1
ATOM 911 C CA . GLY A 1 111 ? 9.104 -1.247 8.423 1.00 58.28 111 GLY A CA 1
ATOM 912 C C . GLY A 1 111 ? 8.786 -2.536 7.657 1.00 58.28 111 GLY A C 1
ATOM 913 O O . GLY A 1 111 ? 7.628 -2.947 7.628 1.00 58.28 111 GLY A O 1
ATOM 914 N N . ARG A 1 112 ? 9.785 -3.182 7.044 1.00 64.31 112 ARG A N 1
ATOM 915 C CA . ARG A 1 112 ? 9.612 -4.418 6.269 1.00 64.31 112 ARG A CA 1
ATOM 916 C C . ARG A 1 112 ? 9.311 -5.644 7.136 1.00 64.31 112 ARG A C 1
ATOM 918 O O . ARG A 1 112 ? 8.591 -6.524 6.685 1.00 64.31 112 ARG A O 1
ATOM 925 N N . LEU A 1 113 ? 9.803 -5.662 8.373 1.00 58.22 113 LEU A N 1
ATOM 926 C CA . LEU A 1 113 ? 9.642 -6.782 9.308 1.00 58.22 113 LEU A CA 1
ATOM 927 C C . LEU A 1 113 ? 8.413 -6.652 10.223 1.00 58.22 113 LEU A C 1
ATOM 929 O O . LEU A 1 113 ? 8.175 -7.523 11.051 1.00 58.22 113 LEU A O 1
ATOM 933 N N . SER A 1 114 ? 7.626 -5.575 10.110 1.00 62.44 114 SER A N 1
ATOM 934 C CA . SER A 1 114 ? 6.469 -5.377 10.987 1.00 62.44 114 SER A CA 1
ATOM 935 C C . SER A 1 114 ? 5.200 -6.007 10.393 1.00 62.44 114 SER A C 1
ATOM 937 O O . SER A 1 114 ? 4.704 -5.519 9.376 1.00 62.44 114 SER A O 1
ATOM 939 N N . PRO A 1 115 ? 4.599 -7.030 11.028 1.00 59.59 115 PRO A N 1
ATOM 940 C CA . PRO A 1 115 ? 3.382 -7.670 10.521 1.00 59.59 115 PRO A CA 1
ATOM 941 C C . PRO A 1 115 ? 2.141 -6.767 10.610 1.00 59.59 115 PRO A C 1
ATOM 943 O O . PRO A 1 115 ? 1.173 -6.983 9.892 1.00 59.59 115 PRO A O 1
ATOM 946 N N . ALA A 1 116 ? 2.166 -5.711 11.430 1.00 60.41 116 ALA A N 1
ATOM 947 C CA . ALA A 1 116 ? 1.100 -4.705 11.501 1.00 60.41 116 ALA A CA 1
ATOM 948 C C . ALA A 1 116 ? 1.361 -3.477 10.605 1.00 60.41 116 ALA A C 1
ATOM 950 O O . ALA A 1 116 ? 0.692 -2.448 10.741 1.00 60.41 116 ALA A O 1
ATOM 951 N N . ARG A 1 117 ? 2.335 -3.556 9.687 1.00 72.00 117 ARG A N 1
ATOM 952 C CA . ARG A 1 117 ? 2.763 -2.437 8.837 1.00 72.00 117 ARG A CA 1
ATOM 953 C C . ARG A 1 117 ? 1.608 -1.795 8.079 1.00 72.00 117 ARG A C 1
ATOM 955 O O . ARG A 1 117 ? 1.469 -0.580 8.160 1.00 72.00 117 ARG A O 1
ATOM 962 N N . SER A 1 118 ? 0.799 -2.573 7.360 1.00 70.00 118 SER A N 1
ATOM 963 C CA . SER A 1 118 ? -0.274 -2.038 6.505 1.00 70.00 118 SER A CA 1
ATOM 964 C C . SER A 1 118 ? -1.282 -1.205 7.300 1.00 70.00 118 SER A C 1
ATOM 966 O O . SER A 1 118 ? -1.752 -0.174 6.826 1.00 70.00 118 SER A O 1
ATOM 968 N N . PHE A 1 119 ? -1.534 -1.593 8.553 1.00 71.88 119 PHE A N 1
ATOM 969 C CA . PHE A 1 119 ? -2.396 -0.856 9.471 1.00 71.88 119 PHE A CA 1
ATOM 970 C C . PHE A 1 119 ? -1.723 0.411 10.023 1.00 71.88 119 PHE A C 1
ATOM 972 O O . PHE A 1 119 ? -2.302 1.496 9.995 1.00 71.88 119 PHE A O 1
ATOM 979 N N . LEU A 1 120 ? -0.470 0.314 10.478 1.00 69.56 120 LEU A N 1
ATOM 980 C CA . LEU A 1 120 ? 0.271 1.464 11.016 1.00 69.56 120 LEU A CA 1
ATOM 981 C C . LEU A 1 120 ? 0.619 2.503 9.935 1.00 69.56 120 LEU A C 1
ATOM 983 O O . LEU A 1 120 ? 0.783 3.687 10.242 1.00 69.56 120 LEU A O 1
ATOM 987 N N . LEU A 1 121 ? 0.698 2.075 8.674 1.00 72.31 121 LEU A N 1
ATOM 988 C CA . LEU A 1 121 ? 0.922 2.935 7.517 1.00 72.31 121 LEU A CA 1
ATOM 989 C C . LEU A 1 121 ? -0.246 3.911 7.313 1.00 72.31 121 LEU A C 1
ATOM 991 O O . LEU A 1 121 ? -0.003 5.085 7.033 1.00 72.31 121 LEU A O 1
ATOM 995 N N . ALA A 1 122 ? -1.489 3.468 7.537 1.00 72.88 122 ALA A N 1
ATOM 996 C CA . ALA A 1 122 ? -2.686 4.311 7.452 1.00 72.88 122 ALA A CA 1
ATOM 997 C C . ALA A 1 122 ? -2.591 5.531 8.372 1.00 72.88 122 ALA A C 1
ATOM 999 O O . ALA A 1 122 ? -2.816 6.655 7.930 1.00 72.88 122 ALA A O 1
ATOM 1000 N N . VAL A 1 123 ? -2.139 5.329 9.613 1.00 72.31 123 VAL A N 1
ATOM 1001 C CA . VAL A 1 123 ? -1.931 6.412 10.588 1.00 72.31 123 VAL A CA 1
ATOM 1002 C C . VAL A 1 123 ? -0.914 7.424 10.057 1.00 72.31 123 VAL A C 1
ATOM 1004 O O . VAL A 1 123 ? -1.132 8.626 10.116 1.00 72.31 123 VAL A O 1
ATOM 1007 N N . THR A 1 124 ? 0.190 6.959 9.473 1.00 69.69 124 THR A N 1
ATOM 1008 C CA . THR A 1 124 ? 1.236 7.867 8.972 1.00 69.69 124 THR A CA 1
ATOM 1009 C C . THR A 1 124 ? 0.858 8.628 7.714 1.00 69.69 124 THR A C 1
ATOM 1011 O O . THR A 1 124 ? 1.207 9.798 7.582 1.00 69.69 124 THR A O 1
ATOM 1014 N N . VAL A 1 125 ? 0.170 7.964 6.788 1.00 73.38 125 VAL A N 1
ATOM 1015 C CA . VAL A 1 125 ? -0.162 8.526 5.477 1.00 73.38 125 VAL A CA 1
ATOM 1016 C C . VAL A 1 125 ? -1.368 9.458 5.590 1.00 73.38 125 VAL A C 1
ATOM 1018 O O . VAL A 1 125 ? -1.369 10.524 4.977 1.00 73.38 125 VAL A O 1
ATOM 1021 N N . LEU A 1 126 ? -2.368 9.085 6.397 1.00 73.75 126 LEU A N 1
ATOM 1022 C CA . LEU A 1 126 ? -3.617 9.836 6.527 1.00 73.75 126 LEU A CA 1
ATOM 1023 C C . LEU A 1 126 ? -3.564 10.881 7.643 1.00 73.75 126 LEU A C 1
ATOM 1025 O O . LEU A 1 126 ? -4.009 12.003 7.422 1.00 73.75 126 LEU A O 1
ATOM 1029 N N . GLU A 1 127 ? -2.989 10.566 8.810 1.00 74.88 127 GLU A N 1
ATOM 1030 C CA . GLU A 1 127 ? -2.903 11.548 9.904 1.00 74.88 127 GLU A CA 1
ATOM 1031 C C . GLU A 1 127 ? -1.699 12.495 9.753 1.00 74.88 127 GLU A C 1
ATOM 1033 O O . GLU A 1 127 ? -1.622 13.491 10.467 1.00 74.88 127 GLU A O 1
ATOM 1038 N N . ARG A 1 128 ? -0.754 12.209 8.839 1.00 71.00 128 ARG A N 1
ATOM 1039 C CA . ARG A 1 128 ? 0.476 12.996 8.575 1.00 71.00 128 ARG A CA 1
ATOM 1040 C C . ARG A 1 128 ? 1.312 13.334 9.820 1.00 71.00 128 ARG A C 1
ATOM 1042 O O . ARG A 1 128 ? 2.177 14.205 9.773 1.00 71.00 128 ARG A O 1
ATOM 1049 N N . GLN A 1 129 ? 1.098 12.633 10.929 1.00 67.62 129 GLN A N 1
ATOM 1050 C CA . GLN A 1 129 ? 1.842 12.855 12.162 1.00 67.62 129 GLN A CA 1
ATOM 1051 C C . GLN A 1 129 ? 3.249 12.258 12.057 1.00 67.62 129 GLN A C 1
ATOM 1053 O O . GLN A 1 129 ? 3.441 11.132 11.584 1.00 67.62 129 GLN A O 1
ATOM 1058 N N . THR A 1 130 ? 4.242 12.988 12.564 1.00 66.50 130 THR A N 1
ATOM 1059 C CA . THR A 1 130 ? 5.646 12.560 12.628 1.00 66.50 130 THR A CA 1
ATOM 1060 C C . THR A 1 130 ? 6.171 12.577 14.065 1.00 66.50 130 THR A C 1
ATOM 1062 O O . THR A 1 130 ? 5.682 13.314 14.918 1.00 66.50 130 THR A O 1
ATOM 1065 N N . GLY A 1 131 ? 7.186 11.758 14.353 1.00 71.19 131 GLY A N 1
ATOM 1066 C CA . GLY A 1 131 ? 7.872 11.757 15.650 1.00 71.19 131 GLY A CA 1
ATOM 1067 C C . GLY A 1 131 ? 7.069 11.127 16.796 1.00 71.19 131 GLY A C 1
ATOM 1068 O O . GLY A 1 131 ? 6.429 10.086 16.631 1.00 71.19 131 GLY A O 1
ATOM 1069 N N . ARG A 1 132 ? 7.141 11.740 17.987 1.00 68.12 132 ARG A N 1
ATOM 1070 C CA . ARG A 1 132 ? 6.595 11.187 19.244 1.00 68.12 132 ARG A CA 1
ATOM 1071 C C . ARG A 1 132 ? 5.067 11.052 19.238 1.00 68.12 132 ARG A C 1
ATOM 1073 O O . ARG A 1 132 ? 4.562 10.050 19.738 1.00 68.12 132 ARG A O 1
ATOM 1080 N N . ALA A 1 133 ? 4.351 11.991 18.613 1.00 72.69 133 ALA A N 1
ATOM 1081 C CA . ALA A 1 133 ? 2.890 11.947 18.484 1.00 72.69 133 ALA A CA 1
ATOM 1082 C C . ALA A 1 133 ? 2.426 10.718 17.680 1.00 72.69 133 ALA A C 1
ATOM 1084 O O . ALA A 1 133 ? 1.587 9.941 18.136 1.00 72.69 133 ALA A O 1
ATOM 1085 N N . ALA A 1 134 ? 3.085 10.454 16.545 1.00 71.12 134 ALA A N 1
ATOM 1086 C CA . ALA A 1 134 ? 2.831 9.256 15.751 1.00 71.12 134 ALA A CA 1
ATOM 1087 C C . ALA A 1 134 ? 3.155 7.971 16.530 1.00 71.12 134 ALA A C 1
ATOM 1089 O O . ALA A 1 134 ? 2.417 6.993 16.438 1.00 71.12 134 ALA A O 1
ATOM 1090 N N . GLY A 1 135 ? 4.237 7.963 17.317 1.00 68.56 135 GLY A N 1
ATOM 1091 C CA . GLY A 1 135 ? 4.613 6.822 18.156 1.00 68.56 135 GLY A CA 1
ATOM 1092 C C . GLY A 1 135 ? 3.551 6.467 19.202 1.00 68.56 135 GLY A C 1
ATOM 1093 O O . GLY A 1 135 ? 3.170 5.302 19.316 1.00 68.56 135 GLY A O 1
ATOM 1094 N N . GLN A 1 136 ? 3.022 7.468 19.911 1.00 76.50 136 GLN A N 1
ATOM 1095 C CA . GLN A 1 136 ? 1.954 7.278 20.901 1.00 76.50 136 GLN A CA 1
ATOM 1096 C C . GLN A 1 136 ? 0.646 6.817 20.252 1.00 76.50 136 GLN A C 1
ATOM 1098 O O . GLN A 1 136 ? -0.017 5.909 20.754 1.00 76.50 136 GLN A O 1
ATOM 1103 N N . ARG A 1 137 ? 0.288 7.380 19.093 1.00 78.81 137 ARG A N 1
ATOM 1104 C CA . ARG A 1 137 ? -0.916 6.962 18.369 1.00 78.81 137 ARG A CA 1
ATOM 1105 C C . ARG A 1 137 ? -0.816 5.518 17.880 1.00 78.81 137 ARG A C 1
ATOM 1107 O O . ARG A 1 137 ? -1.749 4.735 18.059 1.00 78.81 137 ARG A O 1
ATOM 1114 N N . ARG A 1 138 ? 0.338 5.145 17.318 1.00 73.94 138 ARG A N 1
ATOM 1115 C CA . ARG A 1 138 ? 0.620 3.773 16.879 1.00 73.94 138 ARG A CA 1
ATOM 1116 C C . ARG A 1 138 ? 0.579 2.786 18.040 1.00 73.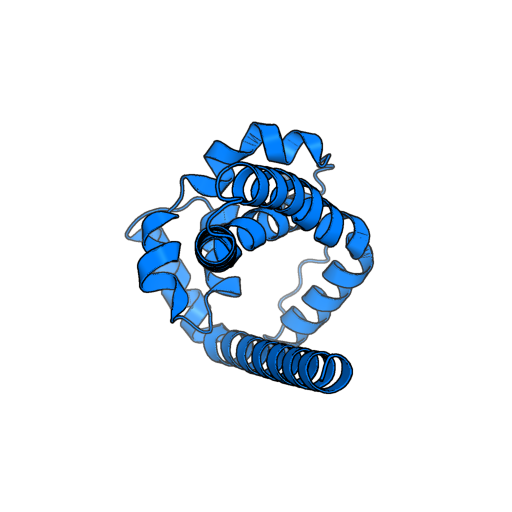94 138 ARG A C 1
ATOM 1118 O O . ARG A 1 138 ? 0.004 1.719 17.867 1.00 73.94 138 ARG A O 1
ATOM 1125 N N . SER A 1 139 ? 1.141 3.116 19.205 1.00 73.50 139 SER A N 1
ATOM 1126 C CA . SER A 1 139 ? 1.137 2.205 20.359 1.00 73.50 139 SER A CA 1
ATOM 1127 C C . SER A 1 139 ? -0.268 2.000 20.931 1.00 73.50 139 SER A C 1
ATOM 1129 O O . SER A 1 139 ? -0.638 0.866 21.238 1.00 73.50 139 SER A O 1
ATOM 1131 N N . LEU A 1 140 ? -1.084 3.057 20.995 1.00 80.00 140 LEU A N 1
ATOM 1132 C CA . LEU A 1 140 ? -2.485 2.973 21.420 1.00 80.00 140 LEU A CA 1
ATOM 1133 C C . LEU A 1 140 ? -3.321 2.098 20.478 1.00 80.00 140 LEU A C 1
ATOM 1135 O O . LEU A 1 140 ? -4.067 1.234 20.936 1.00 80.00 140 LEU A O 1
ATOM 1139 N N . LEU A 1 141 ? -3.177 2.288 19.164 1.00 76.00 141 LEU A N 1
ATOM 1140 C CA . LEU A 1 141 ? -3.912 1.502 18.171 1.00 76.00 141 LEU A CA 1
ATOM 1141 C C . LEU A 1 141 ? -3.402 0.057 18.084 1.00 76.00 141 LEU A C 1
ATOM 1143 O O . LEU A 1 141 ? -4.206 -0.871 17.986 1.00 76.00 141 LEU A O 1
ATOM 1147 N N . ALA A 1 142 ? -2.086 -0.150 18.181 1.00 72.81 142 ALA A N 1
ATOM 1148 C CA . ALA A 1 142 ? -1.487 -1.479 18.206 1.00 72.81 142 ALA A CA 1
ATOM 1149 C C . ALA A 1 142 ? -1.991 -2.291 19.409 1.00 72.81 142 ALA A C 1
ATOM 1151 O O . ALA A 1 142 ? -2.419 -3.426 19.234 1.00 72.81 142 ALA A O 1
ATOM 1152 N N . ARG A 1 143 ? -2.070 -1.714 20.614 1.00 75.75 143 ARG A N 1
ATOM 1153 C CA . ARG A 1 143 ? -2.581 -2.440 21.794 1.00 75.75 143 ARG A CA 1
ATOM 1154 C C . ARG A 1 143 ? -3.962 -3.072 21.589 1.00 75.75 143 ARG A C 1
ATOM 1156 O O . ARG A 1 143 ? -4.237 -4.100 22.193 1.00 75.75 143 ARG A O 1
ATOM 1163 N N . ARG A 1 144 ? -4.816 -2.477 20.750 1.00 73.38 144 ARG A N 1
ATOM 1164 C CA . ARG A 1 144 ? -6.192 -2.945 20.528 1.00 73.38 144 ARG A CA 1
ATOM 1165 C C . ARG A 1 144 ? -6.380 -3.771 19.255 1.00 73.38 144 ARG A C 1
ATOM 1167 O O . ARG A 1 144 ? -7.230 -4.653 19.241 1.00 73.38 144 ARG A O 1
ATOM 1174 N N . PHE A 1 145 ? -5.620 -3.493 18.195 1.00 73.00 145 PHE A N 1
ATOM 1175 C CA . PHE A 1 145 ? -5.855 -4.078 16.867 1.00 73.00 145 PHE A CA 1
ATOM 1176 C C . PHE A 1 145 ? -4.644 -4.805 16.267 1.00 73.00 145 PHE A C 1
ATOM 1178 O O . PHE A 1 145 ? -4.751 -5.341 15.165 1.00 73.00 145 PHE A O 1
ATOM 1185 N N . TYR A 1 146 ? -3.506 -4.868 16.970 1.00 74.56 146 TYR A N 1
ATOM 1186 C CA . TYR A 1 146 ? -2.288 -5.496 16.446 1.00 74.56 146 TYR A CA 1
ATOM 1187 C C . TYR A 1 146 ? -2.483 -6.975 16.117 1.00 74.56 146 TYR A C 1
ATOM 1189 O O . TYR A 1 146 ? -2.079 -7.381 15.037 1.00 74.56 146 TYR A O 1
ATOM 1197 N N . GLY A 1 147 ? -3.153 -7.747 16.982 1.00 75.19 147 GLY A N 1
ATOM 1198 C CA . GLY A 1 147 ? -3.395 -9.178 16.750 1.00 75.19 147 GLY A CA 1
ATOM 1199 C C . GLY A 1 147 ? -4.219 -9.456 15.488 1.00 75.19 147 GLY A C 1
ATOM 1200 O O . GLY A 1 147 ? -3.875 -10.331 14.697 1.00 75.19 147 GLY A O 1
ATOM 1201 N N . ASN A 1 148 ? -5.259 -8.657 15.241 1.00 78.50 148 ASN A N 1
ATOM 1202 C CA . ASN A 1 148 ? -6.099 -8.811 14.052 1.00 78.50 148 ASN A CA 1
ATOM 1203 C C . ASN A 1 148 ? -5.356 -8.355 12.790 1.00 78.50 148 ASN A C 1
ATOM 1205 O O . ASN A 1 148 ? -5.429 -9.019 11.759 1.00 78.50 148 ASN A O 1
ATOM 1209 N N . ALA A 1 149 ? -4.598 -7.256 12.878 1.00 77.31 149 ALA A N 1
ATOM 1210 C CA . ALA A 1 149 ? -3.781 -6.768 11.771 1.00 77.31 149 ALA A CA 1
ATOM 1211 C C . ALA A 1 149 ? -2.665 -7.760 11.400 1.00 77.31 149 ALA A C 1
ATOM 1213 O O . ALA A 1 149 ? -2.453 -8.025 10.220 1.00 77.31 149 ALA A O 1
ATOM 1214 N N . SER A 1 150 ? -1.978 -8.343 12.387 1.00 76.88 150 SER A N 1
ATOM 1215 C CA . SER A 1 150 ? -0.939 -9.346 12.144 1.00 76.88 150 SER A CA 1
ATOM 1216 C C . SER A 1 150 ? -1.517 -10.657 11.620 1.00 76.88 150 SER A C 1
ATOM 1218 O O . SER A 1 150 ? -0.926 -11.252 10.723 1.00 76.88 150 SER A O 1
ATOM 1220 N N . GLY A 1 151 ? -2.676 -11.084 12.136 1.00 81.00 151 GLY A N 1
ATOM 1221 C CA . GLY A 1 151 ? -3.392 -12.260 11.641 1.00 81.00 151 GLY A CA 1
ATOM 1222 C C . GLY A 1 151 ? -3.782 -12.110 10.172 1.00 81.00 151 GLY A C 1
ATOM 1223 O O . GLY A 1 151 ? -3.514 -13.004 9.373 1.00 81.00 151 GLY A O 1
ATOM 1224 N N . LEU A 1 152 ? -4.318 -10.947 9.787 1.00 82.81 152 LEU A N 1
ATOM 1225 C CA . LEU A 1 152 ? -4.639 -10.655 8.391 1.00 82.81 152 LEU A CA 1
ATOM 1226 C C . LEU A 1 152 ? -3.391 -10.676 7.497 1.00 82.81 152 LEU A C 1
ATOM 1228 O O . LEU A 1 152 ? -3.412 -11.302 6.442 1.00 82.81 152 LEU A O 1
ATOM 1232 N N . THR A 1 153 ? -2.292 -10.043 7.921 1.00 82.50 153 THR A N 1
ATOM 1233 C CA . THR A 1 153 ? -1.030 -10.072 7.164 1.00 82.50 153 THR A CA 1
ATOM 1234 C C . THR A 1 153 ? -0.512 -11.496 6.991 1.00 82.50 153 THR A C 1
ATOM 1236 O O . THR A 1 153 ? -0.081 -11.849 5.897 1.00 82.50 153 THR A O 1
ATOM 1239 N N . LEU A 1 154 ? -0.585 -12.330 8.033 1.00 84.94 154 LEU A N 1
ATOM 1240 C CA . LEU A 1 154 ? -0.169 -13.728 7.956 1.00 84.94 154 LEU A CA 1
ATOM 1241 C C . LEU A 1 154 ? -1.003 -14.496 6.925 1.00 84.94 154 LEU A C 1
ATOM 1243 O O . LEU A 1 154 ? -0.435 -15.187 6.082 1.00 84.94 154 LEU A O 1
ATOM 1247 N N . VAL A 1 155 ? -2.330 -14.345 6.953 1.00 86.12 155 VAL A N 1
ATOM 1248 C C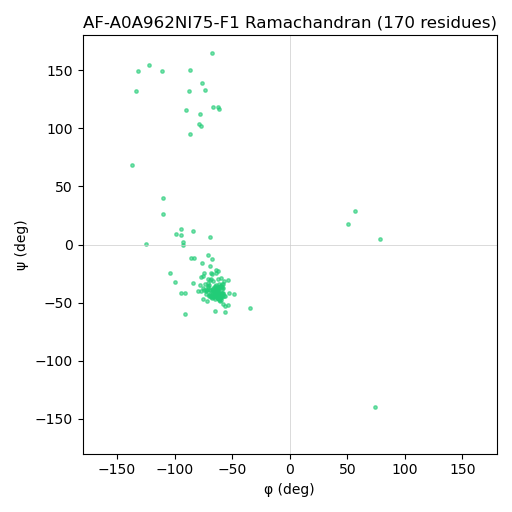A . VAL A 1 155 ? -3.229 -14.976 5.973 1.00 86.12 155 VAL A CA 1
ATOM 1249 C C . VAL A 1 155 ? -2.895 -14.516 4.553 1.00 86.12 155 VAL A C 1
ATOM 1251 O O . VAL A 1 155 ? -2.724 -15.351 3.667 1.00 86.12 155 VAL A O 1
ATOM 1254 N N . CYS A 1 156 ? -2.728 -13.209 4.337 1.00 85.19 156 CYS A N 1
ATOM 1255 C CA . CYS A 1 156 ? -2.399 -12.659 3.022 1.00 85.19 156 CYS A CA 1
ATOM 1256 C C . CYS A 1 156 ? -1.039 -13.145 2.498 1.00 85.19 156 CYS A C 1
ATOM 1258 O O . CYS A 1 156 ? -0.934 -13.476 1.322 1.00 85.19 156 CYS A O 1
ATOM 1260 N N . VAL A 1 157 ? -0.013 -13.225 3.353 1.00 85.06 157 VAL A N 1
ATOM 1261 C CA . VAL A 1 157 ? 1.315 -13.730 2.963 1.00 85.06 157 VAL A CA 1
ATOM 1262 C C . VAL A 1 157 ? 1.263 -15.216 2.610 1.00 85.06 157 VAL A C 1
ATOM 1264 O O . VAL A 1 157 ? 1.863 -15.617 1.618 1.00 85.06 157 VAL A O 1
ATOM 1267 N N . ASN A 1 158 ? 0.527 -16.032 3.372 1.00 87.75 158 ASN A N 1
ATOM 1268 C CA . ASN A 1 158 ? 0.350 -17.449 3.040 1.00 87.75 158 ASN A CA 1
ATOM 1269 C C . ASN A 1 158 ? -0.373 -17.624 1.701 1.00 87.75 158 ASN A C 1
ATOM 1271 O O . ASN A 1 158 ? 0.043 -18.436 0.881 1.00 87.75 158 ASN A O 1
ATOM 1275 N N . LEU A 1 159 ? -1.417 -16.831 1.452 1.00 88.25 159 LEU A N 1
ATOM 1276 C CA . LEU A 1 159 ? -2.128 -16.856 0.177 1.00 88.25 159 LEU A CA 1
ATOM 1277 C C . LEU A 1 159 ? -1.215 -16.428 -0.982 1.00 88.25 159 LEU A C 1
ATOM 1279 O O . LEU A 1 159 ? -1.202 -17.088 -2.018 1.00 88.25 159 LEU A O 1
ATOM 1283 N N . GLU A 1 160 ? -0.413 -15.375 -0.798 1.00 87.12 160 GLU A N 1
ATOM 1284 C CA . GLU A 1 160 ? 0.582 -14.941 -1.786 1.00 87.12 160 GLU A CA 1
ATOM 1285 C C . GLU A 1 160 ? 1.591 -16.061 -2.093 1.00 87.12 160 GLU A C 1
ATOM 1287 O O . GLU A 1 160 ? 1.847 -16.337 -3.263 1.00 87.12 160 GLU A O 1
ATOM 1292 N N . LEU A 1 161 ? 2.102 -16.753 -1.068 1.00 88.12 161 LEU A N 1
ATOM 1293 C CA . LEU A 1 161 ? 3.030 -17.877 -1.229 1.00 88.12 161 LEU A CA 1
ATOM 1294 C C . LEU A 1 161 ? 2.404 -19.045 -1.993 1.00 88.12 161 LEU A C 1
ATOM 1296 O O . LEU A 1 161 ? 3.030 -19.566 -2.911 1.00 88.12 161 LEU A O 1
ATOM 1300 N N . VAL A 1 162 ? 1.172 -19.437 -1.656 1.00 91.88 162 VAL A N 1
ATOM 1301 C CA . VAL A 1 162 ? 0.462 -20.524 -2.352 1.00 91.88 162 VAL A CA 1
ATOM 1302 C C . VAL A 1 162 ? 0.275 -20.189 -3.831 1.00 91.88 162 VAL A C 1
ATOM 1304 O O . VAL A 1 162 ? 0.539 -21.029 -4.689 1.00 91.88 162 VAL A O 1
ATOM 1307 N N . VAL A 1 163 ? -0.126 -18.954 -4.146 1.00 88.12 163 VAL A N 1
ATOM 1308 C CA . VAL A 1 163 ? -0.290 -18.498 -5.535 1.00 88.12 163 VAL A CA 1
ATOM 1309 C C . VAL A 1 163 ? 1.051 -18.470 -6.271 1.00 88.12 163 VAL A C 1
ATOM 1311 O O . VAL A 1 163 ? 1.127 -18.927 -7.410 1.00 88.12 163 VAL A O 1
ATOM 1314 N N . GLN A 1 164 ? 2.116 -17.979 -5.632 1.00 86.19 164 GLN A N 1
ATOM 1315 C CA . GLN A 1 164 ? 3.461 -17.960 -6.214 1.00 86.19 164 GLN A CA 1
ATOM 1316 C C . GLN A 1 164 ? 3.989 -19.369 -6.491 1.00 86.19 164 GLN A C 1
ATOM 1318 O O . GLN A 1 164 ? 4.492 -19.620 -7.585 1.00 86.19 164 GLN A O 1
ATOM 1323 N N . MET A 1 165 ? 3.834 -20.292 -5.539 1.00 87.75 165 MET A N 1
ATOM 1324 C CA . MET A 1 165 ? 4.216 -21.693 -5.715 1.00 87.75 165 MET A CA 1
ATOM 1325 C C . MET A 1 165 ? 3.413 -22.337 -6.849 1.00 87.75 165 MET A C 1
ATOM 1327 O O . MET A 1 165 ? 4.004 -22.930 -7.749 1.00 87.75 165 MET A O 1
ATOM 1331 N N . GLY A 1 166 ? 2.090 -22.151 -6.869 1.00 89.75 166 GLY A N 1
ATOM 1332 C CA . GLY A 1 166 ? 1.229 -22.674 -7.932 1.00 89.75 166 GLY A CA 1
ATOM 1333 C C . GLY A 1 166 ? 1.613 -22.165 -9.324 1.00 89.75 166 GLY A C 1
ATOM 1334 O O . GLY A 1 166 ? 1.701 -22.954 -10.260 1.00 89.75 166 GLY A O 1
ATOM 1335 N N . LEU A 1 167 ? 1.914 -20.869 -9.456 1.00 88.19 167 LEU A N 1
ATOM 1336 C CA . LEU A 1 167 ? 2.406 -20.296 -10.712 1.00 88.19 167 LEU A CA 1
ATOM 1337 C C . LEU A 1 167 ? 3.775 -20.864 -11.089 1.00 88.19 167 LEU A C 1
ATOM 1339 O O . LEU A 1 167 ? 3.962 -21.250 -12.235 1.00 88.19 167 LEU A O 1
ATOM 1343 N N . SER A 1 168 ? 4.714 -20.963 -10.143 1.00 86.38 168 SER A N 1
ATOM 1344 C CA . SER A 1 168 ? 6.040 -21.521 -10.434 1.00 86.38 168 SER A CA 1
ATOM 1345 C C . SER A 1 168 ? 5.978 -22.966 -10.926 1.00 86.38 168 SER A C 1
ATOM 1347 O O . SER A 1 168 ? 6.735 -23.313 -11.820 1.00 86.38 168 SER A O 1
ATOM 1349 N N . ILE A 1 169 ? 5.046 -23.775 -10.409 1.00 90.00 169 ILE A N 1
ATOM 1350 C CA . ILE A 1 169 ? 4.842 -25.159 -10.857 1.00 90.00 169 ILE A CA 1
ATOM 1351 C C . ILE A 1 169 ? 4.231 -25.201 -12.262 1.00 90.00 169 ILE A C 1
ATOM 1353 O O . ILE A 1 169 ? 4.573 -26.079 -13.035 1.00 90.00 169 ILE A O 1
ATOM 1357 N N . LEU A 1 170 ? 3.343 -24.265 -12.615 1.00 86.12 170 LEU A N 1
ATOM 1358 C CA . LEU A 1 170 ? 2.735 -24.212 -13.951 1.00 86.12 170 LEU A CA 1
ATOM 1359 C C . LEU A 1 170 ? 3.743 -23.836 -15.053 1.00 86.12 170 LEU A C 1
ATOM 1361 O O . LEU A 1 170 ? 3.557 -24.208 -16.208 1.00 86.12 170 LEU A O 1
ATOM 1365 N N . PHE A 1 171 ? 4.770 -23.055 -14.708 1.00 74.69 171 PHE A N 1
ATOM 1366 C CA . PHE A 1 171 ? 5.810 -22.603 -15.638 1.00 74.69 171 PHE A CA 1
ATOM 1367 C C . PHE A 1 171 ? 7.054 -23.515 -15.675 1.00 74.69 171 PHE A C 1
ATOM 1369 O O . PHE A 1 171 ? 8.001 -23.184 -16.391 1.00 74.69 171 PHE A O 1
ATOM 1376 N N . VAL A 1 172 ? 7.062 -24.621 -14.917 1.00 66.44 172 VAL A N 1
ATOM 1377 C CA . VAL A 1 172 ? 8.098 -25.676 -14.923 1.00 66.44 172 VAL A CA 1
ATOM 1378 C C . VAL A 1 172 ? 7.577 -26.889 -15.679 1.00 66.44 172 VAL A C 1
ATOM 1380 O O . VAL A 1 172 ? 8.316 -27.367 -16.565 1.00 66.44 172 VAL A O 1
#

Sequence (172 aa):
MELERVAIALRPRSGWESVDLGFGMARSWWKLCFGAFWITYLPIAAALLAGFHEQPWIALLILWWLKPAFDRFVLFALGRRCFGEQLRLSDLLGQWRQILSPSLLWSLTLGRLSPARSFLLAVTVLERQTGRAAGQRRSLLARRFYGNASGLTLVCVNLELVVQMGLSILFV

Foldseek 3Di:
DPQVQQPDDDDDDALVRVVVVVVVLCVVCVCLLVLLLCVVLVVLLVVLCVVVVVPVVVSVVVSVLCVVLSLLSSLLSSLCVRSNDDDDSVVSVVCSCLSCVFCVVVCSPVVVPQLLSSVLSNCCSPVVDDDPVSVVVSVVCCVRNVVVSSVVSVVVVVVVVVVVVVVVVVVD

pLDDT: mean 78.59, std 9.77, range [48.59, 91.88]

Solvent-accessible surface area (backbone atoms only — not comparable to full-atom values): 9695 Å² total; per-residue (Å²): 134,70,78,87,42,41,72,57,91,90,67,98,63,56,62,64,58,48,50,53,50,49,52,53,49,49,64,77,40,36,70,56,44,52,46,36,35,47,70,54,47,49,60,53,50,53,50,34,42,66,72,26,59,94,43,51,67,56,31,51,53,52,51,61,65,42,48,72,60,46,53,47,46,27,50,51,55,49,55,41,40,44,52,52,46,88,79,56,74,70,54,51,68,74,42,39,66,74,67,47,63,68,59,45,68,54,44,62,68,64,40,68,80,43,58,41,36,79,63,54,45,48,52,40,70,73,66,64,47,67,69,69,64,36,51,55,53,47,51,60,49,40,78,75,36,34,70,55,40,29,51,50,42,50,52,52,52,52,52,50,48,53,53,50,51,53,51,55,60,75,76,104

Nearest PDB structures (foldseek):
  7uwb-assembly1_m  TM=2.228E-01  e=8.219E+00  Citrus x limon
  7uwa-assembly1_m  TM=2.106E-01  e=7.818E+00  Citrus x limon

Mean predicted aligned error: 8.32 Å